Protein AF-A0A843ED01-F1 (afdb_monomer_lite)

Structure (mmCIF, N/CA/C/O backbone):
data_AF-A0A843ED01-F1
#
_entry.id   AF-A0A843ED01-F1
#
loop_
_atom_site.group_PDB
_atom_site.id
_atom_site.type_symbol
_atom_site.label_atom_id
_atom_site.label_alt_id
_atom_site.label_comp_id
_atom_site.label_asym_id
_atom_site.label_entity_id
_atom_site.label_seq_id
_atom_site.pdbx_PDB_ins_code
_atom_site.Cartn_x
_atom_site.Cartn_y
_atom_site.Cartn_z
_atom_site.occupancy
_atom_site.B_iso_or_equiv
_atom_site.auth_seq_id
_atom_site.auth_comp_id
_atom_site.auth_asym_id
_atom_site.auth_atom_id
_atom_site.pdbx_PDB_model_num
ATOM 1 N N . MET A 1 1 ? 14.643 -8.856 -6.860 1.00 71.38 1 MET A N 1
ATOM 2 C CA . MET A 1 1 ? 14.817 -7.708 -5.957 1.00 71.38 1 MET A CA 1
ATOM 3 C C . MET A 1 1 ? 13.454 -7.127 -5.637 1.00 71.38 1 MET A C 1
ATOM 5 O O . MET A 1 1 ? 12.705 -6.813 -6.550 1.00 71.38 1 MET A O 1
ATOM 9 N N . THR A 1 2 ? 13.128 -7.014 -4.353 1.00 80.06 2 THR A N 1
ATOM 10 C CA . THR A 1 2 ? 11.848 -6.471 -3.881 1.00 80.06 2 THR A CA 1
ATOM 11 C C . THR A 1 2 ? 12.097 -5.118 -3.235 1.00 80.06 2 THR A C 1
ATOM 13 O O . THR A 1 2 ? 13.020 -4.992 -2.430 1.00 80.06 2 THR A O 1
ATOM 16 N N . ILE A 1 3 ? 11.297 -4.113 -3.583 1.00 79.94 3 ILE A N 1
ATOM 17 C CA . ILE A 1 3 ? 11.413 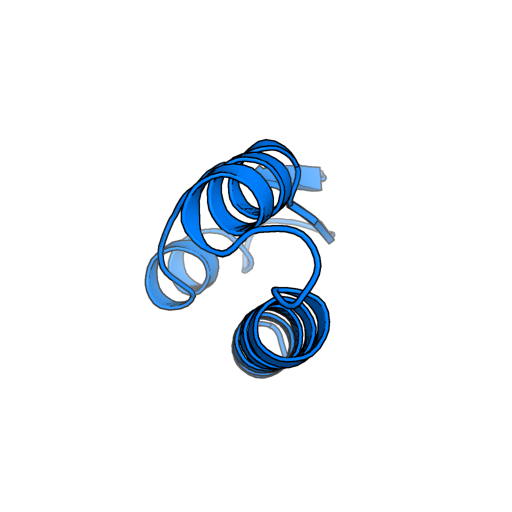-2.763 -3.026 1.00 79.94 3 ILE A CA 1
ATOM 18 C C . ILE A 1 3 ? 10.40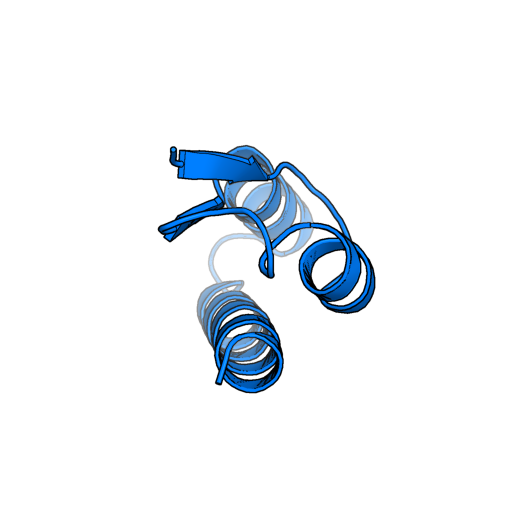2 -2.609 -1.891 1.00 79.94 3 ILE A C 1
ATOM 20 O O . ILE A 1 3 ? 9.206 -2.819 -2.083 1.00 79.94 3 ILE A O 1
ATOM 24 N N . ALA A 1 4 ? 10.882 -2.240 -0.703 1.00 79.25 4 ALA A N 1
ATOM 25 C CA . ALA A 1 4 ? 10.020 -1.824 0.395 1.00 79.25 4 ALA A CA 1
ATOM 26 C C . ALA A 1 4 ? 9.654 -0.347 0.209 1.00 79.25 4 ALA A C 1
ATOM 28 O O . ALA A 1 4 ? 10.526 0.520 0.197 1.00 79.25 4 ALA A O 1
ATOM 29 N N . PHE A 1 5 ? 8.365 -0.081 0.047 1.00 76.00 5 PHE A N 1
ATOM 30 C CA . PHE A 1 5 ? 7.801 1.229 -0.212 1.00 76.00 5 PHE A CA 1
ATOM 31 C C . PHE A 1 5 ? 7.021 1.712 1.012 1.00 76.00 5 PHE A C 1
ATOM 33 O O . PHE A 1 5 ? 6.192 0.992 1.580 1.00 76.00 5 PHE A O 1
ATOM 40 N N . GLY A 1 6 ? 7.358 2.917 1.465 1.00 73.31 6 GLY A N 1
ATOM 41 C CA . GLY A 1 6 ? 6.747 3.538 2.634 1.00 73.31 6 GLY A CA 1
ATOM 42 C C . GLY A 1 6 ? 5.440 4.257 2.303 1.00 73.31 6 GLY A C 1
ATOM 43 O O . GLY A 1 6 ? 4.707 3.862 1.397 1.00 73.31 6 GLY A O 1
ATOM 44 N N . ALA A 1 7 ? 5.146 5.327 3.041 1.00 62.25 7 ALA A N 1
ATOM 45 C CA . ALA A 1 7 ? 4.090 6.257 2.671 1.00 62.25 7 ALA A CA 1
ATOM 46 C C . ALA A 1 7 ? 4.534 7.091 1.463 1.00 62.25 7 ALA A C 1
ATOM 48 O O . ALA A 1 7 ? 5.561 7.768 1.506 1.00 62.25 7 ALA A O 1
ATOM 49 N N . GLY A 1 8 ? 3.778 7.014 0.374 1.00 69.75 8 GLY A N 1
ATOM 50 C CA . GLY A 1 8 ? 4.063 7.713 -0.875 1.00 69.75 8 GLY A CA 1
ATOM 51 C C . GLY A 1 8 ? 2.867 7.640 -1.815 1.00 69.75 8 GLY A C 1
ATOM 52 O O . GLY A 1 8 ? 1.859 7.009 -1.497 1.00 69.75 8 GLY A O 1
ATOM 53 N N . LYS A 1 9 ? 2.942 8.316 -2.959 1.00 71.56 9 LYS A N 1
ATOM 54 C CA . LYS A 1 9 ? 1.859 8.306 -3.949 1.00 71.56 9 LYS A CA 1
ATOM 55 C C . LYS A 1 9 ? 2.034 7.129 -4.911 1.00 71.56 9 LYS A C 1
ATOM 57 O O . LYS A 1 9 ? 3.163 6.709 -5.151 1.00 71.56 9 LYS A O 1
ATOM 62 N N . PRO A 1 10 ? 0.956 6.637 -5.549 1.00 71.38 10 PRO A N 1
ATOM 63 C CA . PRO A 1 10 ? 1.075 5.614 -6.593 1.00 71.38 10 PRO A CA 1
ATOM 64 C C . PRO A 1 10 ? 2.042 6.010 -7.725 1.00 71.38 10 PRO A C 1
ATOM 66 O O . PRO A 1 10 ? 2.738 5.167 -8.280 1.00 71.38 10 PRO A O 1
ATOM 69 N N . GLU A 1 11 ? 2.142 7.308 -8.012 1.00 73.75 11 GLU A N 1
ATOM 70 C CA . GLU A 1 11 ? 3.045 7.899 -9.009 1.00 73.75 11 GLU A CA 1
ATOM 71 C C . GLU A 1 11 ? 4.529 7.618 -8.717 1.00 73.75 11 GLU A C 1
ATOM 73 O O . GLU A 1 11 ? 5.311 7.376 -9.637 1.00 73.75 11 GLU A O 1
ATOM 78 N N . ASP A 1 12 ? 4.910 7.597 -7.439 1.00 76.75 12 ASP A N 1
ATOM 79 C CA . ASP A 1 12 ? 6.288 7.372 -6.995 1.00 76.75 12 ASP A CA 1
ATOM 80 C C . ASP A 1 12 ? 6.728 5.914 -7.233 1.00 76.75 12 ASP A C 1
ATOM 82 O O . ASP A 1 12 ? 7.905 5.637 -7.468 1.00 76.75 12 ASP A O 1
ATOM 86 N N . VAL A 1 13 ? 5.777 4.970 -7.220 1.00 77.06 13 VAL A N 1
ATOM 87 C CA . VAL A 1 13 ? 6.028 3.541 -7.473 1.00 77.06 13 VAL A CA 1
ATOM 88 C C . VAL A 1 13 ? 6.404 3.302 -8.934 1.00 77.06 13 VAL A C 1
ATOM 90 O O . VAL A 1 13 ? 7.289 2.495 -9.229 1.00 77.06 13 VAL A O 1
ATOM 93 N N . LYS A 1 14 ? 5.779 4.040 -9.855 1.00 76.56 14 LYS A N 1
ATOM 94 C CA . LYS A 1 14 ? 5.953 3.863 -11.301 1.00 76.56 14 LYS A CA 1
ATOM 95 C C . LYS A 1 14 ? 7.406 4.049 -11.752 1.00 76.56 14 LYS A C 1
ATOM 97 O O . LYS A 1 14 ? 7.871 3.360 -12.655 1.00 76.56 14 LYS A O 1
ATOM 102 N N . GLY A 1 15 ? 8.143 4.946 -11.095 1.00 75.75 15 GLY A N 1
ATOM 103 C CA . GLY A 1 15 ? 9.550 5.216 -11.405 1.00 75.75 15 GLY A CA 1
ATOM 104 C C . GLY A 1 15 ? 10.525 4.120 -10.963 1.00 75.75 15 GLY A C 1
ATOM 105 O O . GLY A 1 15 ? 11.635 4.054 -11.486 1.00 75.75 15 GLY A O 1
ATOM 106 N N . VAL A 1 16 ? 10.132 3.261 -10.016 1.00 74.50 16 VAL A N 1
ATOM 107 C CA . VAL A 1 16 ? 11.027 2.263 -9.400 1.00 74.50 16 VAL A CA 1
ATOM 108 C C . VAL A 1 16 ? 10.630 0.819 -9.693 1.00 74.50 16 VAL A C 1
ATOM 110 O O . VAL A 1 16 ? 11.489 -0.063 -9.688 1.00 74.50 16 VAL A O 1
ATOM 113 N N . ILE A 1 17 ? 9.354 0.563 -9.990 1.00 76.88 17 ILE A N 1
ATOM 114 C CA . ILE A 1 17 ? 8.837 -0.793 -10.185 1.00 76.88 17 ILE A CA 1
ATOM 115 C C . ILE A 1 17 ? 9.423 -1.487 -11.419 1.00 76.88 17 ILE A C 1
ATOM 117 O O . ILE A 1 17 ? 9.680 -2.683 -11.374 1.00 76.88 17 ILE A O 1
ATOM 121 N N . GLY A 1 18 ? 9.747 -0.742 -12.481 1.00 77.62 18 GLY A N 1
ATOM 122 C CA . GLY A 1 18 ? 10.317 -1.312 -13.709 1.00 77.62 18 GLY A CA 1
ATOM 123 C C . GLY A 1 18 ? 11.686 -1.985 -13.528 1.00 77.62 18 GLY A C 1
ATOM 124 O O . GLY A 1 18 ? 12.167 -2.648 -14.439 1.00 77.62 18 GLY A O 1
ATOM 125 N N . SER A 1 19 ? 12.330 -1.810 -12.369 1.00 79.38 19 SER A N 1
ATOM 126 C CA . SER A 1 19 ? 13.605 -2.448 -12.012 1.00 79.38 19 SER A CA 1
ATOM 127 C C . SER A 1 19 ? 13.475 -3.464 -10.867 1.00 79.38 19 SER A C 1
ATOM 129 O O . SER A 1 19 ? 14.490 -3.952 -10.369 1.00 79.38 19 SER A O 1
ATOM 131 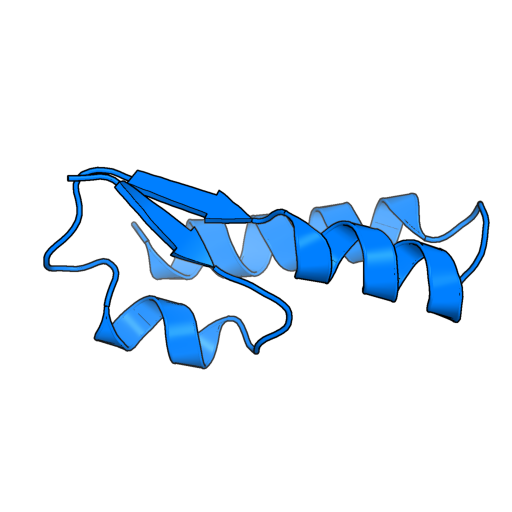N N . ALA A 1 20 ? 12.254 -3.766 -10.416 1.00 80.19 20 ALA A N 1
ATOM 132 C CA . ALA A 1 20 ? 11.986 -4.644 -9.284 1.00 80.19 20 ALA A CA 1
ATOM 133 C C . ALA A 1 20 ? 11.083 -5.816 -9.678 1.00 80.19 20 ALA A C 1
ATOM 135 O O . ALA A 1 20 ? 10.169 -5.676 -10.478 1.00 80.19 20 ALA A O 1
ATOM 136 N N . ASP A 1 21 ? 11.296 -6.963 -9.036 1.00 81.06 21 ASP A N 1
ATOM 137 C CA . ASP A 1 21 ? 10.444 -8.150 -9.190 1.00 81.06 21 ASP A CA 1
ATOM 138 C C . ASP A 1 21 ? 9.189 -8.076 -8.299 1.00 81.06 21 ASP A C 1
ATOM 140 O O . ASP A 1 21 ? 8.320 -8.942 -8.354 1.00 81.06 21 ASP A O 1
ATOM 144 N N . GLY A 1 22 ? 9.111 -7.073 -7.419 1.00 78.50 22 GLY A N 1
ATOM 145 C CA . GLY A 1 22 ? 7.967 -6.873 -6.537 1.00 78.50 22 GLY A CA 1
ATOM 146 C C . GLY A 1 22 ? 8.100 -5.667 -5.611 1.00 78.50 22 GLY A C 1
ATOM 147 O O . GLY A 1 22 ? 9.192 -5.138 -5.383 1.00 78.50 22 GLY A O 1
ATOM 148 N N . LEU A 1 23 ? 6.965 -5.271 -5.038 1.00 84.56 23 LEU A N 1
ATOM 149 C CA . LEU A 1 23 ? 6.810 -4.130 -4.139 1.00 84.56 23 LEU A CA 1
ATOM 150 C C . LEU A 1 23 ? 6.180 -4.585 -2.819 1.00 84.56 23 LEU A C 1
ATOM 152 O O . LEU A 1 23 ? 5.207 -5.335 -2.822 1.00 84.56 23 LEU A O 1
ATOM 156 N N . VAL A 1 24 ? 6.703 -4.107 -1.693 1.00 85.81 24 VAL A N 1
ATOM 157 C CA . VAL A 1 24 ? 6.122 -4.323 -0.360 1.00 85.81 24 VAL A CA 1
ATOM 158 C C . VAL A 1 24 ? 5.701 -2.979 0.204 1.00 85.81 24 VAL A C 1
ATOM 160 O O . VAL A 1 24 ? 6.548 -2.113 0.381 1.00 85.81 24 VAL A O 1
ATOM 163 N N . ILE A 1 25 ? 4.418 -2.812 0.527 1.00 84.25 25 ILE A N 1
ATOM 164 C CA . ILE A 1 25 ? 3.892 -1.578 1.121 1.00 84.25 25 ILE A CA 1
ATOM 165 C C . ILE A 1 25 ? 3.592 -1.839 2.594 1.00 84.25 25 ILE A C 1
ATOM 167 O O . ILE A 1 25 ? 2.666 -2.574 2.924 1.00 84.25 25 ILE A O 1
ATOM 171 N N . GLY A 1 26 ? 4.406 -1.261 3.475 1.00 82.56 26 GLY A N 1
ATOM 172 C CA . GLY A 1 26 ? 4.296 -1.464 4.921 1.00 82.56 26 GLY A CA 1
ATOM 173 C C . GLY A 1 26 ? 3.775 -0.225 5.638 1.00 82.56 26 GLY A C 1
ATOM 174 O O . GLY A 1 26 ? 2.594 -0.125 5.965 1.00 82.56 26 GLY A O 1
ATOM 175 N N . SER A 1 27 ? 4.669 0.738 5.880 1.00 83.25 27 SER A N 1
ATOM 176 C CA . SER A 1 27 ? 4.361 1.915 6.703 1.00 83.25 27 SER A CA 1
ATOM 177 C C . SER A 1 27 ? 3.272 2.805 6.113 1.00 83.25 27 SER A C 1
ATOM 179 O O . SER A 1 27 ? 2.497 3.362 6.880 1.00 83.25 27 SER A O 1
ATOM 181 N N . GLY A 1 28 ? 3.138 2.866 4.783 1.00 80.50 28 GLY A N 1
ATOM 182 C CA . GLY A 1 28 ? 2.058 3.613 4.136 1.00 80.50 28 GLY A CA 1
ATOM 183 C C . GLY A 1 28 ? 0.666 3.131 4.5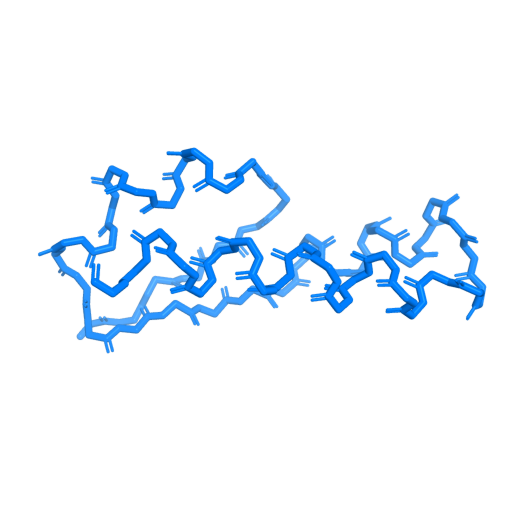49 1.00 80.50 28 GLY A C 1
ATOM 184 O O . GLY A 1 28 ? -0.210 3.949 4.791 1.00 80.50 28 GLY A O 1
ATOM 185 N N . VAL A 1 29 ? 0.477 1.818 4.722 1.00 82.19 29 VAL A N 1
ATOM 186 C CA . VAL A 1 29 ? -0.801 1.250 5.186 1.00 82.19 29 VAL A CA 1
ATOM 187 C C . VAL A 1 29 ? -1.030 1.569 6.664 1.00 82.19 29 VAL A C 1
ATOM 189 O O . VAL A 1 29 ? -2.131 1.947 7.051 1.00 82.19 29 VAL A O 1
ATOM 192 N N . VAL A 1 30 ? 0.010 1.461 7.496 1.00 85.88 30 VAL A N 1
ATOM 193 C CA . VAL A 1 30 ? -0.088 1.734 8.940 1.00 85.88 30 VAL A CA 1
ATOM 194 C C . VAL A 1 30 ? -0.403 3.207 9.213 1.00 85.88 30 VAL A C 1
ATOM 196 O O . VAL A 1 30 ? -1.267 3.500 10.035 1.00 85.88 30 VAL A O 1
ATOM 199 N N . GLU A 1 31 ? 0.251 4.136 8.512 1.00 84.94 31 GLU A N 1
ATOM 200 C CA . GLU A 1 31 ? -0.038 5.571 8.622 1.00 84.94 31 GLU A CA 1
ATOM 201 C C . GLU A 1 31 ? -1.437 5.909 8.107 1.00 84.94 31 GLU A C 1
ATOM 203 O O . GLU A 1 31 ? -2.146 6.704 8.723 1.00 84.94 31 GLU A O 1
ATOM 208 N N . PHE A 1 32 ? -1.867 5.257 7.025 1.00 81.94 32 PHE A N 1
ATOM 209 C CA . PHE A 1 32 ? -3.204 5.434 6.477 1.00 81.94 32 PHE A CA 1
ATOM 210 C C . PHE A 1 32 ? -4.291 5.026 7.484 1.00 81.94 32 PHE A C 1
ATOM 212 O O . PHE A 1 32 ? -5.213 5.804 7.739 1.00 81.94 32 PHE A O 1
ATOM 219 N N . ILE A 1 33 ? -4.140 3.854 8.117 1.00 86.75 33 ILE A N 1
ATOM 220 C CA . ILE A 1 33 ? -5.020 3.380 9.199 1.00 86.75 33 ILE A CA 1
ATOM 221 C C . ILE A 1 33 ? -4.965 4.333 10.398 1.00 86.75 33 ILE A C 1
ATOM 223 O O . ILE A 1 33 ? -5.997 4.660 10.977 1.00 86.75 33 ILE A O 1
ATOM 227 N N . GLY A 1 34 ? -3.774 4.812 10.766 1.00 88.50 34 GLY A N 1
ATOM 228 C CA . GLY A 1 34 ? -3.610 5.773 11.856 1.00 88.50 34 GLY A CA 1
ATOM 229 C C . GLY A 1 34 ? -4.363 7.089 11.626 1.00 88.50 34 GLY A C 1
ATOM 230 O O . GLY A 1 34 ? -4.881 7.662 12.582 1.00 88.50 34 GLY A O 1
ATOM 231 N N . ALA A 1 35 ? -4.451 7.550 10.375 1.00 85.56 35 ALA A N 1
ATOM 232 C CA . ALA A 1 35 ? -5.124 8.794 10.006 1.00 85.56 35 ALA A CA 1
ATOM 233 C C . ALA A 1 35 ? -6.648 8.655 9.826 1.00 85.56 35 ALA A C 1
ATOM 235 O O . ALA A 1 35 ? -7.380 9.570 10.200 1.00 85.56 35 ALA A O 1
ATOM 236 N N . HIS A 1 36 ? -7.127 7.535 9.274 1.00 84.06 36 HIS A N 1
ATOM 237 C CA . HIS A 1 36 ? -8.543 7.337 8.913 1.00 84.06 36 HIS A CA 1
ATOM 238 C C . HIS A 1 36 ? -9.305 6.458 9.919 1.00 84.06 36 HIS A C 1
ATOM 240 O O . HIS A 1 36 ? -10.531 6.374 9.879 1.00 84.06 36 HIS A O 1
ATOM 246 N N . GLY A 1 37 ? -8.599 5.842 10.870 1.00 84.88 37 GLY A N 1
ATOM 247 C CA . GLY A 1 37 ? -9.197 4.994 11.891 1.00 84.88 37 GLY A CA 1
ATOM 248 C C . GLY A 1 37 ? -9.609 3.613 11.359 1.00 84.88 37 GLY A C 1
ATOM 249 O O . GLY A 1 37 ? -9.115 3.161 10.326 1.00 84.88 37 GLY A O 1
ATOM 250 N N . PRO A 1 38 ? -10.484 2.892 12.080 1.00 84.31 38 PRO A N 1
ATOM 251 C CA . PRO A 1 38 ? -10.835 1.506 11.758 1.00 84.31 38 PRO A CA 1
ATOM 252 C C . PRO A 1 38 ? -11.579 1.344 10.424 1.00 84.31 38 PRO A C 1
ATOM 254 O O . PRO A 1 38 ? -11.543 0.262 9.847 1.00 84.31 38 PRO A O 1
ATOM 257 N N . ASP A 1 39 ? -12.195 2.409 9.908 1.00 86.62 39 ASP A N 1
ATOM 258 C CA . ASP A 1 39 ? -12.978 2.391 8.667 1.00 86.62 39 ASP A CA 1
ATOM 259 C C . ASP A 1 39 ? -12.130 2.667 7.410 1.00 86.62 39 ASP A C 1
ATOM 261 O O . ASP A 1 39 ? -12.666 2.874 6.326 1.00 86.62 39 ASP A O 1
ATOM 265 N N . ALA A 1 40 ? -10.799 2.653 7.536 1.00 87.31 40 ALA A N 1
ATOM 266 C CA . ALA A 1 40 ? -9.854 2.929 6.453 1.00 87.31 40 ALA A CA 1
ATOM 267 C C . ALA A 1 40 ? -9.803 1.845 5.357 1.00 87.31 40 ALA A C 1
ATOM 269 O O . ALA A 1 40 ? -9.224 2.066 4.293 1.00 87.31 40 ALA A O 1
ATOM 270 N N . GLU A 1 41 ? -10.372 0.661 5.611 1.00 89.00 41 GLU A N 1
ATOM 271 C CA . GLU A 1 41 ? -10.310 -0.505 4.718 1.00 89.00 41 GLU A CA 1
ATOM 272 C C . GLU A 1 41 ? -10.658 -0.192 3.248 1.00 89.00 41 GLU A C 1
ATOM 274 O O . GLU A 1 41 ? -9.860 -0.550 2.375 1.00 89.00 41 GLU A O 1
ATOM 279 N N . PRO A 1 42 ? -11.768 0.504 2.923 1.00 90.69 42 PRO A N 1
ATOM 280 C CA . PRO A 1 42 ? -12.149 0.754 1.535 1.00 90.69 42 PRO A CA 1
ATOM 281 C C . PRO A 1 42 ? -11.116 1.609 0.793 1.00 90.69 42 PRO A C 1
ATOM 283 O O . PRO A 1 42 ? -10.800 1.345 -0.367 1.00 90.69 42 PRO A O 1
ATOM 286 N N . GLU A 1 43 ? -10.555 2.609 1.470 1.00 87.62 43 GLU A N 1
ATOM 287 C CA . GLU A 1 43 ? -9.578 3.523 0.882 1.00 87.62 43 GLU A CA 1
ATOM 288 C C . GLU A 1 43 ? -8.208 2.852 0.705 1.00 87.62 43 GLU A C 1
ATOM 290 O O . GLU A 1 43 ? -7.537 3.070 -0.305 1.00 87.62 43 GLU A O 1
ATOM 295 N N . ILE A 1 44 ? -7.813 1.971 1.634 1.00 87.38 44 ILE A N 1
ATOM 296 C CA . ILE A 1 44 ? -6.603 1.144 1.498 1.00 87.38 44 ILE A CA 1
ATOM 297 C C . ILE A 1 44 ? -6.725 0.230 0.280 1.00 87.38 44 ILE A C 1
ATOM 299 O O . ILE A 1 44 ? -5.783 0.119 -0.508 1.00 87.38 44 ILE A O 1
ATOM 303 N N . VAL A 1 45 ?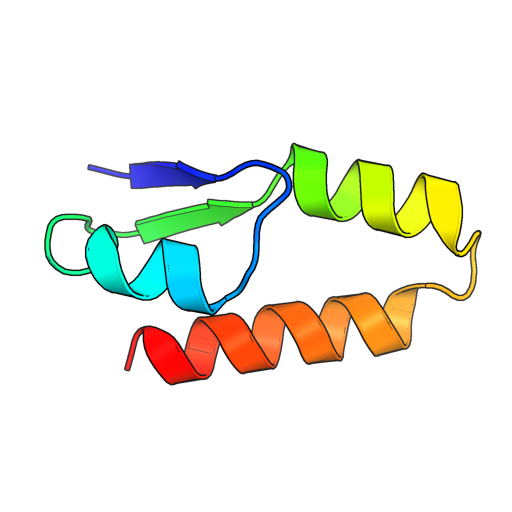 -7.884 -0.410 0.100 1.00 89.44 45 VAL A N 1
ATOM 304 C CA . VAL A 1 45 ? -8.147 -1.259 -1.067 1.00 89.44 45 VAL A CA 1
ATOM 305 C C . VAL A 1 45 ? -8.054 -0.442 -2.354 1.00 89.44 45 VAL A C 1
ATOM 307 O O . VAL A 1 45 ? -7.380 -0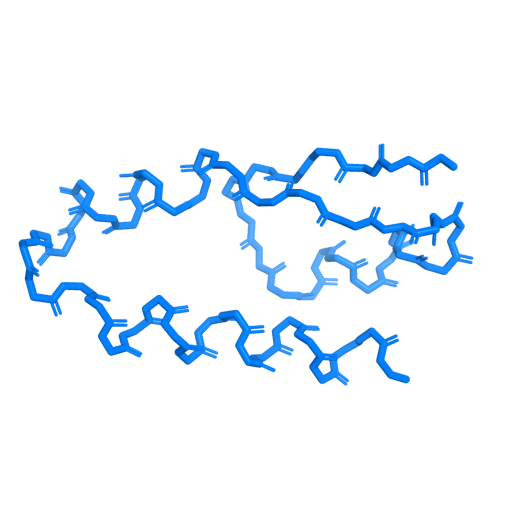.867 -3.294 1.00 89.44 45 VAL A O 1
ATOM 310 N N . GLU A 1 46 ? -8.666 0.742 -2.399 1.00 88.81 46 GLU A N 1
ATOM 311 C CA . GLU A 1 46 ? -8.594 1.623 -3.567 1.00 88.81 46 GLU A CA 1
ATOM 312 C C . GLU A 1 46 ? -7.150 2.062 -3.866 1.00 88.81 46 GLU A C 1
ATOM 314 O O . GLU A 1 46 ? -6.718 2.058 -5.022 1.00 88.81 46 GLU A O 1
ATOM 319 N N . TYR A 1 47 ? -6.376 2.394 -2.833 1.00 84.50 47 TYR A N 1
ATOM 320 C CA . TYR A 1 47 ? -4.966 2.757 -2.954 1.00 84.50 47 TYR A CA 1
ATOM 321 C C . TYR A 1 47 ? -4.117 1.607 -3.517 1.00 84.50 47 TYR A C 1
ATOM 323 O O . TYR A 1 47 ? -3.368 1.810 -4.477 1.00 84.50 47 TYR A O 1
ATOM 331 N N . ILE A 1 48 ? -4.279 0.387 -2.992 1.00 85.75 48 ILE A N 1
ATOM 332 C CA . ILE A 1 48 ? -3.571 -0.804 -3.488 1.00 85.75 48 ILE A CA 1
ATOM 333 C C . ILE A 1 48 ? -3.958 -1.097 -4.942 1.00 85.75 48 ILE A C 1
ATOM 335 O O . ILE A 1 48 ? -3.085 -1.390 -5.756 1.00 85.75 48 ILE A O 1
ATOM 339 N N . GLN A 1 49 ? -5.240 -0.979 -5.299 1.00 88.50 49 GLN A N 1
ATOM 340 C CA . GLN A 1 49 ? -5.698 -1.180 -6.677 1.00 88.50 49 GLN A CA 1
ATOM 341 C C . GLN A 1 49 ? -5.115 -0.150 -7.648 1.00 88.50 49 GLN A C 1
ATOM 343 O O . GLN A 1 49 ? -4.759 -0.509 -8.771 1.00 88.50 49 GLN A O 1
ATOM 348 N N . LYS A 1 50 ? -5.009 1.121 -7.238 1.00 86.06 50 LYS A N 1
ATOM 349 C CA . LYS A 1 50 ? -4.347 2.160 -8.040 1.00 86.06 50 LYS A CA 1
ATOM 350 C C . LYS A 1 50 ? -2.885 1.810 -8.275 1.00 86.06 50 LYS A C 1
ATOM 352 O O . LYS A 1 50 ? -2.447 1.873 -9.412 1.00 86.06 50 LYS A O 1
ATOM 357 N N . ILE A 1 51 ? -2.166 1.379 -7.239 1.00 82.19 51 ILE A N 1
ATOM 358 C CA . ILE A 1 51 ? -0.775 0.942 -7.393 1.00 82.19 51 ILE A CA 1
ATOM 359 C C . ILE A 1 51 ? -0.684 -0.260 -8.326 1.00 82.19 51 ILE A C 1
ATOM 361 O O . ILE A 1 51 ? 0.095 -0.213 -9.264 1.00 82.19 51 ILE A O 1
ATOM 365 N N . ALA A 1 52 ? -1.498 -1.298 -8.134 1.00 83.06 52 ALA A N 1
ATOM 366 C CA . ALA A 1 52 ? -1.464 -2.488 -8.983 1.00 83.06 52 ALA A CA 1
ATOM 367 C C . ALA A 1 52 ? -1.659 -2.159 -10.475 1.00 83.06 52 ALA A C 1
ATOM 369 O O . ALA A 1 52 ? -0.976 -2.731 -11.314 1.00 83.06 52 ALA A O 1
ATOM 370 N N . LYS A 1 53 ? -2.525 -1.189 -10.804 1.00 84.62 53 LYS A N 1
ATOM 371 C CA . LYS A 1 53 ? -2.729 -0.717 -12.186 1.00 84.62 53 LYS A CA 1
ATOM 372 C C . LYS A 1 53 ? -1.526 0.005 -12.794 1.00 84.62 53 LYS A C 1
ATOM 374 O O . LYS A 1 53 ? -1.419 0.052 -14.011 1.00 84.62 53 LYS A O 1
ATOM 379 N N . GLU A 1 54 ? -0.663 0.604 -11.981 1.00 78.25 54 GLU A N 1
ATOM 380 C CA . GLU A 1 54 ? 0.549 1.290 -12.453 1.00 78.25 54 GLU A CA 1
ATOM 381 C C . GLU A 1 54 ? 1.727 0.322 -12.668 1.00 78.25 54 GLU A C 1
ATOM 383 O O . GLU A 1 54 ? 2.774 0.737 -13.165 1.00 78.25 54 GLU A O 1
ATOM 388 N N . VAL A 1 55 ? 1.564 -0.942 -12.260 1.00 73.00 55 VAL A N 1
ATOM 389 C CA . VAL A 1 55 ? 2.588 -2.000 -12.273 1.00 73.00 55 VAL A CA 1
ATOM 390 C C . VAL A 1 55 ? 2.344 -3.038 -13.388 1.00 73.00 55 VAL A C 1
ATOM 392 O O . VAL A 1 55 ? 3.216 -3.870 -13.631 1.00 73.00 55 VAL A O 1
ATOM 395 N N . ASP A 1 56 ? 1.191 -2.979 -14.063 1.00 60.84 56 ASP A N 1
ATOM 396 C CA . ASP A 1 56 ? 0.822 -3.812 -15.228 1.00 60.84 56 ASP A CA 1
ATOM 397 C C . ASP A 1 56 ? 1.471 -3.307 -16.537 1.00 60.84 56 ASP A C 1
ATOM 399 O O . ASP A 1 56 ? 1.531 -2.067 -16.738 1.00 60.84 56 ASP A O 1
#

pLDDT: mean 80.83, std 6.48, range [60.84, 90.69]

Sequence (56 aa):
MTIAFGAGKPEDVKGVIGSADGLVIGSGVVEFIGAHGPDAEPEIVEYIQKIAKEVD

Foldseek 3Di:
DEAEDEQDALVVCLVPLVPDPYYHYDNNVVVQCVVPPPPSVVVVVVRVVSNVVSND

Radius of gyration: 11.42 Å; chains: 1; bounding box: 28×17×27 Å

Secondary structure (DSSP, 8-state):
-EEEE-S--HHHHHHHHTT-SEEEE-HHHHHHHHHHGGGGHHHHHHHHHHHHHH--